Protein AF-A0A3Q7FW31-F1 (afdb_monomer_lite)

InterPro domains:
  IPR000262 FMN-dependent dehydrogenase [PF01070] (15-109)
  IPR013785 Aldolase-type TIM barrel [G3DSA:3.20.20.70] (2-126)
  IPR037396 FMN hydroxy acid dehydrogenase domain [PS51349] (1-108)

Sequence (153 aa):
MAGEPVDVNEFEELARQVLPKISYDFFSGGAEDQHTLKQNIEAFHRIIIQPTILVDVSRIDMSTVILSHKTSAPIMIAPTMMHKFAHPEGEIATARGAASCNVIAGLSFTCKAVRVIQNFVTYYYSQLSLSSYVNNDFSCFATDTVLLFFLCQ

Structure (mmCIF, N/CA/C/O backbone):
data_AF-A0A3Q7FW31-F1
#
_entry.id   AF-A0A3Q7FW31-F1
#
loop_
_atom_site.group_PDB
_atom_site.id
_atom_site.type_symbol
_atom_site.label_atom_id
_atom_site.label_alt_id
_atom_site.label_comp_id
_atom_site.label_asym_id
_atom_site.label_entity_id
_atom_site.label_seq_id
_atom_site.pdbx_PDB_ins_code
_atom_site.Cartn_x
_atom_site.Cartn_y
_atom_site.Cartn_z
_atom_site.occupancy
_atom_site.B_iso_or_equiv
_atom_site.auth_seq_id
_atom_site.auth_comp_id
_atom_site.auth_asym_id
_atom_site.auth_atom_id
_atom_site.pdbx_PDB_model_num
ATOM 1 N N . MET A 1 1 ? -10.188 -19.344 -14.962 1.00 40.97 1 MET A N 1
ATOM 2 C CA . MET A 1 1 ? -10.961 -18.107 -14.748 1.00 40.97 1 MET A CA 1
ATOM 3 C C . MET A 1 1 ? -10.453 -17.527 -13.446 1.00 40.97 1 MET A C 1
ATOM 5 O O . MET A 1 1 ? -10.822 -18.047 -12.405 1.00 40.97 1 MET A O 1
ATOM 9 N N . ALA A 1 2 ? -9.499 -16.597 -13.495 1.00 59.69 2 ALA A N 1
ATOM 10 C CA . ALA A 1 2 ? -9.111 -15.882 -12.282 1.00 59.69 2 ALA A CA 1
ATOM 11 C C . ALA A 1 2 ? -10.279 -14.950 -11.927 1.00 59.69 2 ALA A C 1
ATOM 13 O O . ALA A 1 2 ? -10.793 -14.273 -12.819 1.00 59.69 2 ALA A O 1
ATOM 14 N N . GLY A 1 3 ? -10.770 -15.030 -10.691 1.00 76.69 3 GLY A N 1
ATOM 15 C CA . GLY A 1 3 ? -11.818 -14.142 -10.194 1.00 76.69 3 GLY A CA 1
ATOM 16 C C . GLY A 1 3 ? -11.322 -12.700 -10.092 1.00 76.69 3 GLY A C 1
ATOM 17 O O . GLY A 1 3 ? -10.144 -12.421 -10.312 1.00 76.69 3 GLY A O 1
ATOM 18 N N . GLU A 1 4 ? -12.232 -11.783 -9.779 1.00 86.12 4 GLU A N 1
ATOM 19 C CA . GLU A 1 4 ? -11.852 -10.431 -9.368 1.00 86.12 4 GLU A CA 1
ATOM 20 C C . GLU A 1 4 ? -10.981 -10.519 -8.101 1.00 86.12 4 GLU A C 1
ATOM 22 O O . GLU A 1 4 ? -11.347 -11.278 -7.199 1.00 86.12 4 GLU A O 1
ATOM 27 N N . PRO A 1 5 ? -9.835 -9.814 -8.039 1.00 88.12 5 PRO A N 1
ATOM 28 C CA . PRO A 1 5 ? -8.949 -9.875 -6.884 1.00 88.12 5 PRO A CA 1
ATOM 29 C C . PRO A 1 5 ? -9.654 -9.364 -5.623 1.00 88.12 5 PRO A C 1
ATOM 31 O O . PRO A 1 5 ? -10.280 -8.302 -5.644 1.00 88.12 5 PRO A O 1
ATOM 34 N N . VAL A 1 6 ? -9.550 -10.113 -4.526 1.00 92.50 6 VAL A N 1
ATOM 35 C CA . VAL A 1 6 ? -10.253 -9.825 -3.261 1.00 92.50 6 VAL A CA 1
ATOM 36 C C . VAL A 1 6 ? -9.345 -9.263 -2.170 1.00 92.50 6 VAL A C 1
ATOM 38 O O . VAL A 1 6 ? -9.840 -8.678 -1.205 1.00 92.50 6 VAL A O 1
ATOM 41 N N . ASP A 1 7 ? -8.027 -9.406 -2.318 1.00 90.31 7 ASP A N 1
ATOM 42 C CA . ASP A 1 7 ? -7.032 -8.858 -1.399 1.00 90.31 7 ASP A CA 1
ATOM 43 C C . ASP A 1 7 ? -5.888 -8.137 -2.132 1.00 90.31 7 ASP A C 1
ATOM 45 O O . ASP A 1 7 ? -5.736 -8.219 -3.351 1.00 90.31 7 ASP A O 1
ATOM 49 N N . VAL A 1 8 ? -5.086 -7.381 -1.376 1.00 90.06 8 VAL A N 1
ATOM 50 C CA . VAL A 1 8 ? -3.983 -6.573 -1.924 1.00 90.06 8 VAL A CA 1
ATOM 51 C C . VAL A 1 8 ? -2.830 -7.439 -2.456 1.00 90.06 8 VAL A C 1
ATOM 53 O O . VAL A 1 8 ? -2.161 -7.032 -3.405 1.00 90.06 8 VAL A O 1
ATOM 56 N N . ASN A 1 9 ? -2.617 -8.638 -1.911 1.00 90.50 9 ASN A N 1
ATOM 57 C CA . ASN A 1 9 ? -1.557 -9.546 -2.360 1.00 90.50 9 ASN A CA 1
ATOM 58 C C . ASN A 1 9 ? -1.895 -10.148 -3.734 1.00 90.50 9 ASN A C 1
ATOM 60 O O . ASN A 1 9 ? -1.015 -10.346 -4.569 1.00 90.50 9 ASN A O 1
ATOM 64 N N . GLU A 1 10 ? -3.177 -10.390 -4.014 1.00 92.12 10 GLU A N 1
ATOM 65 C CA . GLU A 1 10 ? -3.640 -10.808 -5.337 1.00 92.12 10 GLU A CA 1
ATOM 66 C C . GLU A 1 10 ? -3.402 -9.714 -6.387 1.00 92.12 10 GLU A C 1
ATOM 68 O O . GLU A 1 10 ? -3.032 -10.023 -7.522 1.00 92.12 10 GLU A O 1
ATOM 73 N N . PHE A 1 11 ? -3.530 -8.431 -6.021 1.00 91.06 11 PHE A N 1
ATOM 74 C CA . PHE A 1 11 ? -3.141 -7.328 -6.907 1.00 91.06 11 PHE A CA 1
ATOM 75 C C . PHE A 1 11 ? -1.634 -7.310 -7.196 1.00 91.06 11 PHE A C 1
ATOM 77 O O . PHE A 1 11 ? -1.249 -7.037 -8.334 1.00 91.06 11 PHE A O 1
ATOM 84 N N . GLU A 1 12 ? -0.784 -7.618 -6.212 1.00 89.62 12 GLU A N 1
ATOM 85 C CA . GLU A 1 12 ? 0.667 -7.742 -6.416 1.00 89.62 12 GLU A CA 1
ATOM 86 C C . GLU A 1 12 ? 0.997 -8.887 -7.385 1.00 89.62 12 GLU A C 1
ATOM 88 O O . GLU A 1 12 ? 1.756 -8.706 -8.340 1.00 89.62 12 GLU A O 1
ATOM 93 N N . GLU A 1 13 ? 0.363 -10.045 -7.209 1.00 91.00 13 GLU A N 1
ATOM 94 C CA . GLU A 1 13 ? 0.552 -11.209 -8.073 1.00 91.00 13 GLU A CA 1
ATOM 95 C C . GLU A 1 13 ? 0.071 -10.946 -9.511 1.00 91.00 13 GLU A C 1
ATOM 97 O O . GLU A 1 13 ? 0.752 -11.296 -10.478 1.00 91.00 13 GLU A O 1
ATOM 102 N N . LEU A 1 14 ? -1.060 -10.255 -9.682 1.00 90.88 14 LEU A N 1
ATOM 103 C CA . LEU A 1 14 ? -1.519 -9.801 -10.997 1.00 90.88 14 LEU A CA 1
ATOM 104 C C . LEU A 1 14 ? -0.545 -8.791 -11.617 1.00 90.88 14 LEU A C 1
ATOM 106 O O . LEU A 1 14 ? -0.229 -8.886 -12.806 1.00 90.88 14 LEU A O 1
ATOM 110 N N . ALA A 1 15 ? -0.024 -7.851 -10.826 1.00 90.12 15 ALA A N 1
ATOM 111 C CA . ALA A 1 15 ? 0.974 -6.895 -11.292 1.00 90.12 15 ALA A CA 1
ATOM 112 C C . ALA A 1 15 ? 2.254 -7.606 -11.759 1.00 90.12 15 ALA A C 1
ATOM 114 O O . ALA A 1 15 ? 2.796 -7.252 -12.805 1.00 90.12 15 ALA A O 1
ATOM 115 N N . ARG A 1 16 ? 2.687 -8.661 -11.059 1.00 90.31 16 ARG A N 1
ATOM 116 C CA . ARG A 1 16 ? 3.833 -9.505 -11.439 1.00 90.31 16 ARG A CA 1
ATOM 117 C C . ARG A 1 16 ? 3.652 -10.191 -12.792 1.00 90.31 16 ARG A C 1
ATOM 119 O O . ARG A 1 16 ? 4.629 -10.418 -13.502 1.00 90.31 16 ARG A O 1
ATOM 126 N N . GLN A 1 17 ? 2.417 -10.539 -13.147 1.00 91.94 17 GLN A N 1
ATOM 127 C CA . GLN A 1 17 ? 2.090 -11.201 -14.413 1.00 91.94 17 GLN A CA 1
ATOM 128 C C . GLN A 1 17 ? 1.965 -10.217 -15.586 1.00 91.94 17 G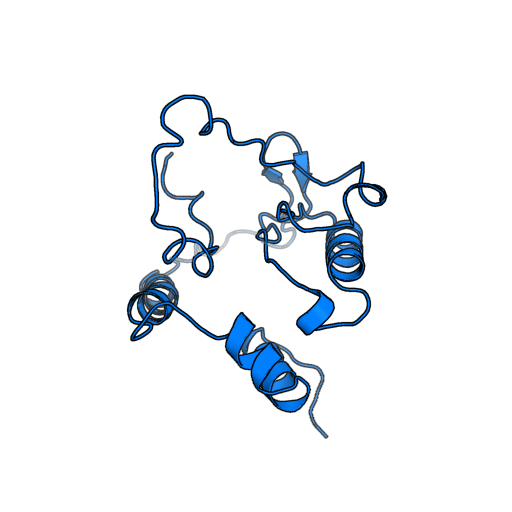LN A C 1
ATOM 130 O O . GLN A 1 17 ? 2.266 -10.581 -16.723 1.00 91.94 17 GLN A O 1
ATOM 135 N N . VAL A 1 18 ? 1.509 -8.989 -15.324 1.00 92.25 18 VAL A N 1
ATOM 136 C CA . VAL A 1 18 ? 1.204 -7.989 -16.363 1.00 92.25 18 VAL A CA 1
ATOM 137 C C . VAL A 1 18 ? 2.376 -7.041 -16.628 1.00 92.25 18 VAL A C 1
ATOM 139 O O . VAL A 1 18 ? 2.588 -6.630 -17.772 1.00 92.25 18 VAL A O 1
ATOM 142 N N . LEU A 1 19 ? 3.131 -6.662 -15.596 1.00 91.19 19 LEU A N 1
ATOM 143 C CA . LEU A 1 19 ? 4.193 -5.669 -15.724 1.00 91.19 19 LEU A CA 1
ATOM 144 C C . LEU A 1 19 ? 5.474 -6.267 -16.322 1.00 91.19 19 LEU A C 1
ATOM 146 O O . LEU A 1 19 ? 5.854 -7.395 -16.005 1.00 91.19 19 LEU A O 1
ATOM 150 N N . PRO A 1 20 ? 6.217 -5.493 -17.137 1.00 93.50 20 PRO A N 1
ATOM 151 C CA . PRO A 1 20 ? 7.581 -5.853 -17.496 1.00 93.50 20 PRO A CA 1
ATOM 152 C C . PRO A 1 20 ? 8.438 -6.019 -16.240 1.00 93.50 20 PRO A C 1
ATOM 154 O O . PRO A 1 20 ? 8.327 -5.223 -15.308 1.00 93.50 20 PRO A O 1
ATOM 157 N N . LYS A 1 21 ? 9.364 -6.985 -16.253 1.00 92.06 21 LYS A N 1
ATOM 158 C CA . LYS A 1 21 ? 10.225 -7.303 -15.100 1.00 92.06 21 LYS A CA 1
ATOM 159 C C . LYS A 1 21 ? 10.898 -6.070 -14.484 1.00 92.06 21 LYS A C 1
ATOM 161 O O . LYS A 1 21 ? 10.900 -5.924 -13.274 1.00 92.06 21 LYS A O 1
ATOM 166 N N . ILE A 1 22 ? 11.418 -5.164 -15.315 1.00 91.44 22 ILE A N 1
ATOM 167 C CA . ILE A 1 22 ? 12.089 -3.938 -14.849 1.00 91.44 22 ILE A CA 1
ATOM 168 C C . ILE A 1 22 ? 11.122 -3.030 -14.077 1.00 91.44 22 ILE A C 1
ATOM 170 O O . ILE A 1 22 ? 11.494 -2.473 -13.049 1.00 91.44 22 ILE A O 1
ATOM 174 N N . SER A 1 23 ? 9.888 -2.880 -14.564 1.00 89.81 23 SER A N 1
ATOM 175 C CA . SER A 1 23 ? 8.863 -2.086 -13.884 1.00 89.81 23 SER A CA 1
ATOM 176 C C . SER A 1 23 ? 8.415 -2.752 -12.589 1.00 89.81 23 SER A C 1
ATOM 178 O O . SER A 1 23 ? 8.240 -2.062 -11.594 1.00 89.81 23 SER A O 1
ATOM 180 N N . TYR A 1 24 ? 8.241 -4.075 -12.593 1.00 90.56 24 TYR A N 1
ATOM 181 C CA . TYR A 1 24 ? 7.859 -4.818 -11.394 1.00 90.56 24 TYR A CA 1
ATOM 182 C C . TYR A 1 24 ? 8.933 -4.714 -10.305 1.00 90.56 24 TYR A C 1
ATOM 184 O O . TYR A 1 24 ? 8.634 -4.255 -9.208 1.00 90.56 24 TYR A O 1
ATOM 192 N N . ASP A 1 25 ? 10.190 -5.026 -10.642 1.00 90.56 25 ASP A N 1
ATOM 193 C CA . ASP A 1 25 ? 11.321 -4.989 -9.706 1.00 90.56 25 ASP A CA 1
ATOM 194 C C . ASP A 1 25 ? 11.528 -3.588 -9.101 1.00 90.56 25 ASP A C 1
ATOM 19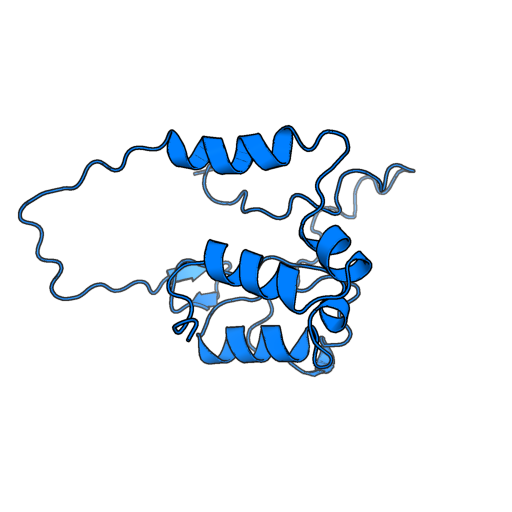6 O O . ASP A 1 25 ? 11.985 -3.465 -7.967 1.00 90.56 25 ASP A O 1
ATOM 200 N N . PHE A 1 26 ? 11.179 -2.526 -9.840 1.00 88.56 26 PHE A N 1
ATOM 201 C CA . PHE A 1 26 ? 11.230 -1.152 -9.337 1.00 88.56 26 PHE A CA 1
ATOM 202 C C . PHE A 1 26 ? 10.233 -0.901 -8.197 1.00 88.56 26 PHE A C 1
ATOM 204 O O . PHE A 1 26 ? 10.560 -0.177 -7.262 1.00 88.56 26 PHE A O 1
ATOM 211 N N . PHE A 1 27 ? 9.031 -1.482 -8.266 1.00 89.25 27 PHE A N 1
ATOM 212 C CA . PHE A 1 27 ? 8.002 -1.301 -7.238 1.00 89.25 27 PHE A CA 1
ATOM 213 C C . PHE A 1 27 ? 8.104 -2.319 -6.102 1.00 89.25 27 PHE A C 1
ATOM 215 O O . PHE A 1 27 ? 7.826 -1.969 -4.960 1.00 89.25 27 PHE A O 1
ATOM 222 N N . SER A 1 28 ? 8.494 -3.562 -6.395 1.00 91.06 28 SER A N 1
ATOM 223 C CA . SER A 1 28 ? 8.609 -4.621 -5.386 1.00 91.06 28 SER A CA 1
ATOM 224 C C . SER A 1 28 ? 9.944 -4.598 -4.633 1.00 91.06 28 SER A C 1
ATOM 226 O O . SER A 1 28 ? 10.107 -5.305 -3.642 1.00 91.06 28 SER A O 1
ATOM 228 N N . GLY A 1 29 ? 10.939 -3.860 -5.132 1.00 88.81 29 GLY A N 1
ATOM 229 C CA . GLY A 1 29 ? 12.286 -3.829 -4.572 1.00 88.81 29 GLY A CA 1
ATOM 230 C C . GLY A 1 29 ? 12.392 -3.019 -3.277 1.00 88.81 29 GLY A C 1
ATOM 231 O O . GLY A 1 29 ? 11.896 -1.900 -3.187 1.00 88.81 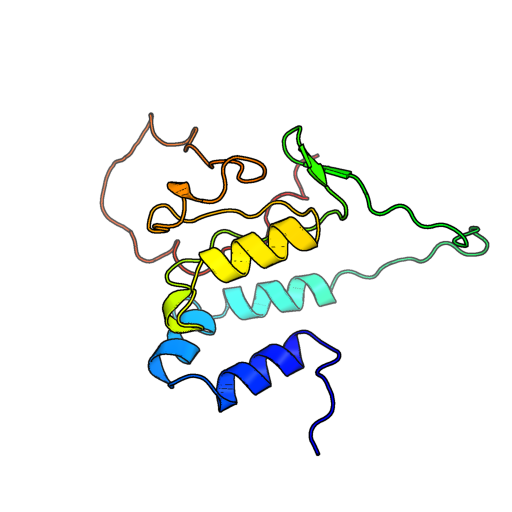29 GLY A O 1
ATOM 232 N N . GLY A 1 30 ? 13.106 -3.570 -2.293 1.00 90.50 30 GLY A N 1
ATOM 233 C CA . GLY A 1 30 ? 13.584 -2.850 -1.107 1.00 90.50 30 GLY A CA 1
ATOM 234 C C . GLY A 1 30 ? 15.098 -2.601 -1.145 1.00 90.50 30 GLY A C 1
ATOM 235 O O . GLY A 1 30 ? 15.785 -3.024 -2.076 1.00 90.50 30 GLY A O 1
ATOM 236 N N . ALA A 1 31 ? 15.631 -1.945 -0.112 1.00 90.44 31 ALA A N 1
ATOM 237 C CA . ALA A 1 31 ? 17.067 -1.695 0.020 1.00 90.44 31 ALA A CA 1
ATOM 238 C C . ALA A 1 31 ? 17.857 -2.977 0.348 1.00 90.44 31 ALA A C 1
ATOM 240 O O . ALA A 1 31 ? 17.452 -3.738 1.228 1.00 90.44 31 ALA A O 1
ATOM 241 N N . GLU A 1 32 ? 18.995 -3.172 -0.330 1.00 93.50 32 GLU A N 1
ATOM 242 C CA . GLU A 1 32 ? 19.928 -4.302 -0.154 1.00 93.50 32 GLU A CA 1
ATOM 243 C C . GLU A 1 32 ? 19.214 -5.660 0.009 1.00 93.50 32 GLU A C 1
ATOM 245 O O . GLU A 1 32 ? 18.462 -6.074 -0.873 1.00 93.50 32 GLU A O 1
ATOM 250 N N . ASP A 1 33 ? 19.418 -6.336 1.143 1.00 93.00 33 ASP A N 1
ATOM 251 C CA . ASP A 1 33 ? 18.853 -7.650 1.470 1.00 93.00 33 ASP A CA 1
ATOM 252 C C . ASP A 1 33 ? 17.359 -7.604 1.849 1.00 93.00 33 ASP A C 1
ATOM 254 O O . ASP A 1 33 ? 16.769 -8.616 2.229 1.00 93.00 33 ASP A O 1
ATOM 258 N N . GLN A 1 34 ? 16.727 -6.426 1.780 1.00 93.31 34 GLN A N 1
ATOM 259 C CA . GLN A 1 34 ? 15.294 -6.202 2.009 1.00 93.31 34 GLN A CA 1
ATOM 260 C C . GLN A 1 34 ? 14.804 -6.630 3.402 1.00 93.31 34 GLN A C 1
ATOM 262 O O . GLN A 1 34 ? 13.614 -6.879 3.623 1.00 93.31 34 GLN A O 1
ATOM 267 N N . HIS A 1 35 ? 15.710 -6.674 4.383 1.00 92.69 35 HIS A N 1
ATOM 268 C CA . HIS A 1 35 ? 15.379 -7.040 5.758 1.00 92.69 35 HIS A CA 1
ATOM 269 C C . HIS A 1 35 ? 14.316 -6.117 6.363 1.00 92.69 35 HIS A C 1
ATOM 271 O O . HIS A 1 35 ? 13.359 -6.608 6.962 1.00 92.69 35 HIS A O 1
ATOM 277 N N . THR A 1 36 ? 14.444 -4.801 6.172 1.00 93.06 36 THR A N 1
ATOM 278 C CA . THR A 1 36 ? 13.478 -3.814 6.681 1.00 93.06 36 THR A CA 1
ATOM 279 C C . THR A 1 36 ? 12.107 -3.973 6.030 1.00 93.06 36 THR A C 1
ATOM 281 O O . THR A 1 36 ? 11.100 -3.971 6.735 1.00 93.06 36 THR A O 1
ATOM 284 N N . LEU A 1 37 ? 12.061 -4.210 4.713 1.00 89.62 37 LEU A N 1
ATOM 285 C CA . LEU A 1 37 ? 10.814 -4.436 3.979 1.00 89.62 37 LEU A CA 1
ATOM 286 C C . LEU A 1 37 ? 10.026 -5.606 4.584 1.00 89.62 37 LEU A C 1
ATOM 288 O O . LEU A 1 37 ? 8.846 -5.467 4.906 1.00 89.62 37 LEU A O 1
ATOM 292 N N . LYS A 1 38 ? 10.706 -6.732 4.835 1.00 91.56 38 LYS A N 1
ATOM 293 C CA . LYS A 1 38 ? 10.094 -7.888 5.499 1.00 91.56 38 LYS A CA 1
ATOM 294 C C . LYS A 1 38 ? 9.657 -7.563 6.929 1.00 91.56 38 LYS A C 1
ATOM 296 O O . LYS A 1 38 ? 8.554 -7.920 7.333 1.00 91.56 38 LYS A O 1
ATOM 3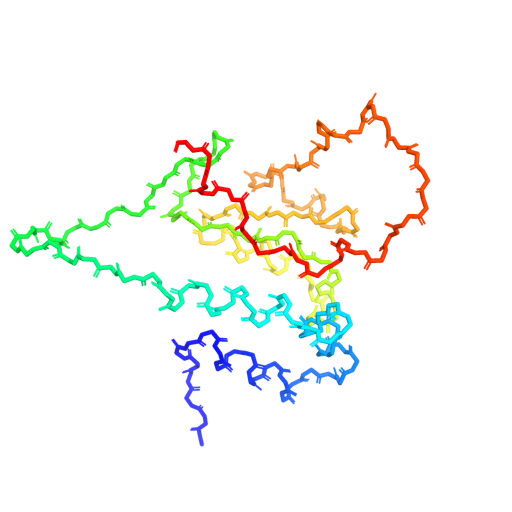01 N N . GLN A 1 39 ? 10.503 -6.883 7.703 1.00 93.94 39 GLN A N 1
ATOM 302 C CA . GLN A 1 39 ? 10.194 -6.540 9.095 1.00 93.94 39 GLN A CA 1
ATOM 303 C C . GLN A 1 39 ? 8.986 -5.609 9.233 1.00 93.94 39 GLN A C 1
ATOM 305 O O . GLN A 1 39 ? 8.258 -5.738 10.217 1.00 93.94 39 GLN A O 1
ATOM 310 N N . ASN A 1 40 ? 8.744 -4.721 8.265 1.00 93.19 40 ASN A N 1
ATOM 311 C CA . ASN A 1 40 ? 7.578 -3.837 8.261 1.00 93.19 40 ASN A CA 1
ATOM 312 C C . ASN A 1 40 ? 6.267 -4.632 8.210 1.00 93.19 40 ASN A C 1
ATOM 314 O O . ASN A 1 40 ? 5.363 -4.363 8.996 1.00 93.19 40 ASN A O 1
ATOM 318 N N . ILE A 1 41 ? 6.180 -5.650 7.349 1.00 91.88 41 ILE A N 1
ATOM 319 C CA . ILE A 1 41 ? 4.997 -6.520 7.243 1.00 91.88 41 ILE A CA 1
ATOM 320 C C . ILE A 1 41 ? 4.836 -7.350 8.522 1.00 91.88 41 ILE A C 1
ATOM 322 O O . ILE A 1 41 ? 3.775 -7.356 9.149 1.00 91.88 41 ILE A O 1
ATOM 326 N N . GLU A 1 42 ? 5.921 -7.983 8.974 1.00 93.81 42 GLU A N 1
ATOM 327 C CA . GLU A 1 42 ? 5.928 -8.780 10.206 1.00 93.81 42 GLU A CA 1
ATOM 328 C C . GLU A 1 42 ? 5.559 -7.951 11.446 1.00 93.81 42 GLU A C 1
ATOM 330 O O . GLU A 1 42 ? 5.013 -8.486 12.410 1.00 93.81 42 GLU A O 1
ATOM 335 N N . ALA A 1 43 ? 5.829 -6.642 11.452 1.00 95.62 43 ALA A N 1
ATOM 336 C CA . ALA A 1 43 ? 5.443 -5.760 12.548 1.00 95.62 43 ALA A CA 1
ATOM 337 C C . ALA A 1 43 ? 3.930 -5.672 12.732 1.00 95.62 43 ALA A C 1
ATOM 339 O O . ALA A 1 43 ? 3.467 -5.727 13.872 1.00 95.62 43 ALA A O 1
ATOM 340 N N . PHE A 1 44 ? 3.162 -5.613 11.644 1.00 93.25 44 PHE A N 1
ATOM 341 C CA . PHE A 1 44 ? 1.703 -5.587 11.723 1.00 93.25 44 PHE A CA 1
ATOM 342 C C . PHE A 1 44 ? 1.128 -6.923 12.196 1.00 93.25 44 PHE A C 1
ATOM 344 O O . PHE A 1 44 ? 0.181 -6.926 12.978 1.00 93.25 44 PHE A O 1
ATOM 351 N N . HIS A 1 45 ? 1.741 -8.053 11.831 1.00 94.06 45 HIS A N 1
ATOM 352 C CA . HIS A 1 45 ? 1.319 -9.373 12.315 1.00 94.06 45 HIS A CA 1
ATOM 353 C C . HIS A 1 45 ? 1.503 -9.567 13.825 1.00 94.06 45 HIS A C 1
ATOM 355 O O . HIS A 1 45 ? 0.816 -10.389 14.430 1.00 94.06 45 HIS A O 1
ATOM 361 N N . ARG A 1 46 ? 2.402 -8.801 14.455 1.00 94.81 46 ARG A N 1
ATOM 362 C CA . ARG A 1 46 ? 2.588 -8.822 15.913 1.00 94.81 46 ARG A CA 1
ATOM 363 C C . ARG A 1 46 ? 1.494 -8.064 16.671 1.00 94.81 46 ARG A C 1
ATOM 365 O O . ARG A 1 46 ? 1.383 -8.238 17.883 1.00 94.81 46 ARG A O 1
ATOM 372 N N . ILE A 1 47 ? 0.703 -7.228 15.996 1.00 95.75 47 ILE A N 1
ATOM 373 C CA . ILE A 1 47 ? -0.362 -6.441 16.621 1.00 95.75 47 ILE A CA 1
ATOM 374 C C . ILE A 1 47 ? -1.638 -7.283 16.666 1.00 95.75 47 ILE A C 1
ATOM 376 O O . ILE A 1 47 ? -2.206 -7.641 15.638 1.00 95.75 47 ILE A O 1
ATOM 380 N N . ILE A 1 48 ? -2.115 -7.573 17.877 1.00 96.19 48 ILE A N 1
ATOM 381 C CA . ILE A 1 48 ? -3.365 -8.303 18.103 1.00 96.19 48 ILE A CA 1
ATOM 382 C C . ILE A 1 48 ? -4.451 -7.300 18.491 1.00 96.19 48 ILE A C 1
ATOM 384 O O . ILE A 1 48 ? -4.309 -6.564 19.467 1.00 96.19 48 ILE A O 1
ATOM 388 N N . ILE A 1 49 ? -5.553 -7.286 17.741 1.00 94.44 49 ILE A N 1
ATOM 389 C CA . ILE A 1 49 ? -6.724 -6.462 18.055 1.00 94.44 49 ILE A CA 1
ATOM 390 C C . ILE A 1 49 ? -7.548 -7.178 19.127 1.00 94.44 49 ILE A C 1
ATOM 392 O O . ILE A 1 49 ? -7.924 -8.335 18.949 1.00 94.44 49 ILE A O 1
ATOM 396 N N . GLN A 1 50 ? -7.863 -6.485 20.223 1.00 96.12 50 GLN A N 1
ATOM 397 C CA . GLN A 1 50 ? -8.790 -6.972 21.244 1.00 96.12 50 GLN A CA 1
ATOM 398 C C . GLN A 1 50 ? -10.208 -6.462 20.931 1.00 96.12 50 GLN A C 1
ATOM 400 O O . GLN A 1 50 ? -10.506 -5.295 21.202 1.00 96.12 50 GLN A O 1
ATOM 405 N N . PRO A 1 51 ? -11.095 -7.288 20.345 1.00 93.75 51 PRO A N 1
ATOM 406 C CA . PRO A 1 51 ? -12.439 -6.844 20.008 1.00 93.75 51 PRO A CA 1
ATOM 407 C C . PRO A 1 51 ? -13.256 -6.601 21.278 1.00 93.75 51 PRO A C 1
ATOM 409 O O . PRO A 1 51 ? -13.222 -7.387 22.227 1.00 93.75 51 PRO A O 1
ATOM 412 N N . THR A 1 52 ? -14.036 -5.523 21.275 1.00 94.38 52 THR A N 1
ATOM 413 C CA . THR A 1 52 ? -15.031 -5.264 22.321 1.00 94.38 52 THR A CA 1
ATOM 414 C C . THR A 1 52 ? -16.362 -5.864 21.878 1.00 94.38 52 THR A C 1
ATOM 416 O O . THR A 1 52 ? -16.818 -5.615 20.764 1.00 94.38 52 THR A O 1
ATOM 419 N N . ILE A 1 53 ? -16.975 -6.685 22.731 1.00 95.06 53 ILE A N 1
ATOM 420 C CA . ILE A 1 53 ? -18.230 -7.381 22.422 1.00 95.06 53 ILE A CA 1
ATOM 421 C C . ILE A 1 53 ? -19.452 -6.530 22.782 1.00 95.06 53 ILE A C 1
ATOM 423 O O . ILE A 1 53 ? -19.371 -5.653 23.637 1.00 95.06 53 ILE A O 1
ATOM 427 N N . LEU A 1 54 ? -20.596 -6.834 22.157 1.00 94.06 54 LEU A N 1
ATOM 428 C CA . LEU A 1 54 ? -21.892 -6.177 22.398 1.00 94.06 54 LEU A CA 1
ATOM 429 C C . LEU A 1 54 ? -21.917 -4.664 22.103 1.00 94.06 54 LEU A C 1
ATOM 431 O O . LEU A 1 54 ? -22.781 -3.948 22.604 1.00 94.06 54 LEU A O 1
ATOM 435 N N . VAL A 1 55 ? -20.998 -4.180 21.266 1.00 93.44 55 VAL A N 1
ATOM 436 C CA . VAL A 1 55 ? -21.031 -2.818 20.721 1.00 93.44 55 VAL A CA 1
ATOM 437 C C . VAL A 1 55 ? -21.893 -2.821 19.460 1.00 93.44 55 VAL A C 1
ATOM 439 O O . VAL A 1 55 ? -21.673 -3.638 18.565 1.00 93.44 55 VAL A O 1
ATOM 442 N N . ASP A 1 56 ? -22.876 -1.922 19.386 1.00 93.19 56 ASP A N 1
ATOM 443 C CA . ASP A 1 56 ? -23.665 -1.734 18.168 1.00 93.19 56 ASP A CA 1
ATOM 444 C C . ASP A 1 56 ? -22.794 -1.105 17.072 1.00 93.19 56 ASP A C 1
ATOM 446 O O . ASP A 1 56 ? -22.386 0.051 17.161 1.00 93.19 56 ASP A O 1
ATOM 450 N N . VAL A 1 57 ? -22.511 -1.896 16.039 1.00 93.88 57 VAL A N 1
ATOM 451 C CA . VAL A 1 57 ? -21.741 -1.507 14.850 1.00 93.88 57 VAL A CA 1
ATOM 452 C C . VAL A 1 57 ? -22.623 -1.444 13.598 1.00 93.88 57 VAL A C 1
ATOM 454 O O . VAL A 1 57 ? -22.125 -1.518 12.478 1.00 93.88 57 VAL A O 1
ATOM 457 N N . SER A 1 58 ? -23.945 -1.303 13.760 1.00 95.62 58 SER A N 1
ATOM 458 C CA . SER A 1 58 ? -24.897 -1.189 12.642 1.00 95.62 58 SER A CA 1
ATOM 459 C C . SER A 1 58 ? -24.627 0.011 11.727 1.00 95.62 58 SER A C 1
ATOM 461 O O . SER A 1 58 ? -25.022 0.005 10.560 1.00 95.62 58 SER A O 1
ATOM 463 N N . ARG A 1 59 ? -23.940 1.041 12.238 1.00 94.38 59 ARG A N 1
ATOM 464 C CA . ARG A 1 59 ? -23.455 2.195 11.475 1.00 94.38 59 ARG A CA 1
ATOM 465 C C . ARG A 1 59 ? -22.005 2.478 11.846 1.00 94.38 59 ARG A C 1
ATOM 467 O O . ARG A 1 59 ? -21.718 2.817 12.988 1.00 94.38 59 ARG A O 1
ATOM 474 N N . ILE A 1 60 ? -21.112 2.375 10.867 1.00 93.81 60 ILE A N 1
ATOM 475 C CA . ILE A 1 60 ? -19.686 2.674 11.018 1.00 93.81 60 ILE A CA 1
ATOM 476 C C . ILE A 1 60 ? -19.382 3.916 10.183 1.00 93.81 60 ILE A C 1
ATOM 478 O O . ILE A 1 60 ? -19.600 3.916 8.972 1.00 93.81 60 ILE A O 1
ATOM 482 N N . ASP A 1 61 ? -18.893 4.971 10.831 1.00 94.38 61 ASP A N 1
ATOM 483 C CA . ASP A 1 61 ? -18.356 6.154 10.158 1.00 94.38 61 ASP A CA 1
ATOM 484 C C . ASP A 1 61 ? -16.827 6.069 10.166 1.00 94.38 61 ASP A C 1
ATOM 486 O O . ASP A 1 61 ? -16.204 6.076 11.225 1.00 94.38 61 ASP A O 1
ATOM 490 N N . MET A 1 62 ? -16.229 5.945 8.980 1.00 94.81 62 MET A N 1
ATOM 491 C CA . MET A 1 62 ? -14.773 5.931 8.800 1.00 94.81 62 MET A CA 1
ATOM 492 C C . MET A 1 62 ? -14.220 7.320 8.459 1.00 94.81 62 MET A C 1
ATOM 494 O O . MET A 1 62 ? -13.010 7.474 8.291 1.00 94.81 62 MET A O 1
ATOM 498 N N . SER A 1 63 ? -15.077 8.338 8.340 1.00 94.12 63 SER A N 1
ATOM 499 C CA . SER A 1 63 ? -14.628 9.671 7.969 1.00 94.12 63 SER A CA 1
ATOM 500 C C . SER A 1 63 ? -13.752 10.287 9.057 1.00 94.12 63 SER A C 1
ATOM 502 O O . SER A 1 63 ? -13.997 10.152 10.255 1.00 94.12 63 SER A O 1
ATOM 504 N N . THR A 1 64 ? -12.689 10.965 8.636 1.00 92.94 64 THR A N 1
ATOM 505 C CA . THR A 1 64 ? -11.740 11.603 9.553 1.00 92.94 64 THR A CA 1
ATOM 506 C C . THR A 1 64 ? -11.137 12.855 8.928 1.00 92.94 64 THR A C 1
ATOM 508 O O . THR A 1 64 ? -11.357 13.157 7.751 1.00 92.94 64 THR A O 1
ATOM 511 N N . VAL A 1 65 ? -10.385 13.615 9.718 1.00 88.06 65 VAL A N 1
ATOM 512 C CA . VAL A 1 65 ? -9.664 14.803 9.266 1.00 88.06 65 VAL A CA 1
ATOM 513 C C . VAL A 1 65 ? -8.168 14.529 9.339 1.00 88.06 65 VAL A C 1
ATOM 515 O O . VAL A 1 65 ? -7.629 14.288 10.414 1.00 88.06 65 VAL A O 1
ATOM 518 N N . ILE A 1 66 ? -7.493 14.602 8.195 1.00 83.50 66 ILE A N 1
ATOM 519 C CA . ILE A 1 66 ? -6.041 14.448 8.073 1.00 83.50 66 ILE A CA 1
ATOM 520 C C . ILE A 1 66 ? -5.494 15.774 7.549 1.00 83.50 66 ILE A C 1
ATOM 522 O O . ILE A 1 66 ? -5.955 16.266 6.523 1.00 83.50 66 ILE A O 1
ATOM 526 N N . LEU A 1 67 ? -4.535 16.377 8.260 1.00 80.56 67 LEU A N 1
ATOM 527 C CA . LEU A 1 67 ? -3.904 17.651 7.872 1.00 80.56 67 LEU A CA 1
ATOM 528 C C . LEU A 1 67 ? -4.926 18.764 7.550 1.00 80.56 67 LEU A C 1
ATOM 530 O O . LEU A 1 67 ? -4.788 19.484 6.567 1.00 80.56 67 LEU A O 1
ATOM 534 N N . SER A 1 68 ? -5.974 18.884 8.372 1.00 82.56 68 SER A N 1
ATOM 535 C CA . SER A 1 68 ? -7.088 19.835 8.189 1.00 82.56 68 SER A CA 1
ATOM 536 C C . SER A 1 68 ? -7.979 19.589 6.960 1.00 82.56 68 SER A C 1
ATOM 538 O O . SER A 1 68 ? -8.846 20.410 6.661 1.00 82.56 68 SER A O 1
ATOM 540 N N . HIS A 1 69 ? -7.836 18.450 6.279 1.00 77.88 69 HIS A N 1
ATOM 541 C CA . HIS A 1 69 ? -8.706 18.028 5.185 1.00 77.88 69 HIS A CA 1
ATOM 542 C C . HIS A 1 69 ? -9.619 16.885 5.619 1.00 77.88 69 HIS A C 1
ATOM 544 O O . HIS A 1 69 ? -9.172 15.899 6.205 1.00 77.88 69 HIS A O 1
ATOM 550 N N . LYS A 1 70 ? -10.914 17.003 5.312 1.00 86.50 70 LYS A N 1
ATOM 551 C CA . LYS A 1 70 ? -11.883 15.934 5.562 1.00 86.50 70 LYS A CA 1
ATOM 552 C C . LYS A 1 70 ? -11.709 14.817 4.530 1.00 86.50 70 LYS A C 1
ATOM 554 O O . LYS A 1 70 ? -11.653 15.089 3.336 1.00 86.50 70 LYS A O 1
ATOM 559 N N . THR A 1 71 ? -11.678 13.580 5.007 1.00 86.00 71 THR A N 1
ATOM 560 C CA . THR A 1 71 ? -11.487 12.351 4.225 1.00 86.00 71 THR A CA 1
ATOM 561 C C . THR A 1 71 ? -12.577 11.339 4.553 1.00 86.00 71 THR A C 1
ATOM 563 O O . THR A 1 71 ? -13.173 11.389 5.631 1.00 86.00 71 THR A O 1
ATOM 566 N N . SER A 1 72 ? -12.875 10.444 3.615 1.00 90.75 72 SER A N 1
ATOM 567 C CA . SER A 1 72 ? -13.885 9.387 3.782 1.00 90.75 72 SER A CA 1
ATOM 568 C C . SER A 1 72 ? -13.422 8.216 4.657 1.00 90.75 72 SER A C 1
ATOM 570 O O . SER A 1 72 ? -14.263 7.506 5.203 1.00 90.75 72 SER A O 1
ATOM 572 N N . ALA A 1 73 ? -12.109 8.019 4.777 1.00 90.88 73 ALA A N 1
ATOM 573 C CA . ALA A 1 73 ? -11.471 6.920 5.490 1.00 90.88 73 ALA A CA 1
ATOM 574 C C . ALA A 1 73 ? -10.120 7.380 6.070 1.00 90.88 73 ALA A C 1
ATOM 576 O O . ALA A 1 73 ? -9.497 8.278 5.495 1.00 90.88 73 ALA A O 1
ATOM 577 N N . PRO A 1 74 ? -9.603 6.746 7.142 1.00 90.81 74 PRO A N 1
ATOM 578 C CA . PRO A 1 74 ? -8.300 7.061 7.731 1.00 90.81 74 PRO A CA 1
ATOM 579 C C . PRO A 1 74 ? -7.138 6.468 6.913 1.00 90.81 74 PRO A C 1
ATOM 581 O O . PRO A 1 74 ? -6.224 5.853 7.456 1.00 90.81 74 PRO A O 1
ATOM 584 N N . ILE A 1 75 ? -7.194 6.607 5.589 1.00 89.00 75 ILE A N 1
ATOM 585 C CA . ILE A 1 75 ? -6.228 6.062 4.637 1.00 89.00 75 ILE A CA 1
ATOM 586 C C . ILE A 1 75 ? -5.879 7.166 3.642 1.00 89.00 75 ILE A C 1
ATOM 588 O O . ILE A 1 75 ? -6.745 7.913 3.186 1.00 89.00 75 ILE A O 1
ATOM 592 N N . MET A 1 76 ? -4.601 7.255 3.290 1.00 85.88 76 MET A N 1
ATOM 593 C CA . MET A 1 76 ? -4.113 8.140 2.240 1.00 85.88 76 MET A CA 1
ATOM 594 C C . MET A 1 76 ? -3.178 7.383 1.305 1.00 85.88 76 MET A C 1
ATOM 596 O O . MET A 1 76 ? -2.527 6.420 1.711 1.00 85.88 76 MET A O 1
ATOM 600 N N . ILE A 1 77 ? -3.089 7.841 0.060 1.00 85.56 77 ILE A N 1
ATOM 601 C CA . ILE A 1 77 ? -2.122 7.304 -0.896 1.00 85.56 77 ILE A CA 1
ATOM 602 C C . ILE A 1 77 ? -0.760 7.921 -0.585 1.00 85.56 77 ILE A C 1
ATOM 604 O O . ILE A 1 77 ? -0.606 9.145 -0.603 1.00 85.56 77 ILE A O 1
ATOM 608 N N . ALA A 1 78 ? 0.218 7.072 -0.283 1.00 85.31 78 ALA A N 1
ATOM 609 C CA . ALA A 1 78 ? 1.596 7.481 -0.066 1.00 85.31 78 ALA A CA 1
ATOM 610 C C . ALA A 1 78 ? 2.211 8.069 -1.354 1.00 85.31 78 ALA A C 1
ATOM 612 O O . ALA A 1 78 ? 1.864 7.630 -2.453 1.00 85.31 78 ALA A O 1
ATOM 613 N N . PRO A 1 79 ? 3.121 9.054 -1.254 1.00 82.94 79 PRO A N 1
ATOM 614 C CA . PRO A 1 79 ? 3.824 9.568 -2.421 1.00 82.94 79 PRO A CA 1
ATOM 615 C C . PRO A 1 79 ? 4.742 8.493 -3.012 1.00 82.94 79 PRO A C 1
ATOM 617 O O . PRO A 1 79 ? 5.796 8.190 -2.462 1.00 82.94 79 PRO A O 1
ATOM 620 N N . THR A 1 80 ? 4.363 7.961 -4.170 1.00 82.06 80 THR A N 1
ATOM 621 C CA . THR A 1 80 ? 5.187 7.043 -4.963 1.00 82.06 80 THR A CA 1
ATOM 622 C C . THR A 1 80 ? 5.650 7.745 -6.243 1.00 82.06 80 THR A C 1
ATOM 624 O O . THR A 1 80 ? 5.048 8.713 -6.715 1.00 82.06 80 THR A O 1
ATOM 627 N N . MET A 1 81 ? 6.795 7.326 -6.776 1.00 80.44 81 MET A N 1
ATOM 628 C CA . MET A 1 81 ? 7.400 7.925 -7.963 1.00 80.44 81 MET A CA 1
ATOM 629 C C . MET A 1 81 ? 7.182 7.047 -9.204 1.00 80.44 81 MET A C 1
ATOM 631 O O . MET A 1 81 ? 7.068 5.832 -9.098 1.00 80.44 81 MET A O 1
ATOM 635 N N . MET A 1 82 ? 7.172 7.661 -10.393 1.00 82.88 82 MET A N 1
ATOM 636 C CA . MET A 1 82 ? 7.155 6.982 -11.700 1.00 82.88 82 MET A CA 1
ATOM 637 C C . MET A 1 82 ? 5.942 6.067 -11.946 1.00 82.88 82 MET A C 1
ATOM 639 O O . MET A 1 82 ? 6.087 4.974 -12.485 1.00 82.88 82 MET A O 1
ATOM 643 N N . HIS A 1 83 ? 4.714 6.516 -11.669 1.00 85.88 83 HIS A N 1
ATOM 644 C CA . HIS A 1 83 ? 3.517 5.668 -11.840 1.00 85.88 83 HIS A CA 1
ATOM 645 C C . HIS A 1 83 ? 3.307 5.229 -13.299 1.00 85.88 83 HIS A C 1
ATOM 647 O O . HIS A 1 83 ? 2.657 4.221 -13.576 1.00 85.88 83 HIS A O 1
ATOM 653 N N . LYS A 1 84 ? 3.899 5.963 -14.251 1.00 86.44 84 LYS A N 1
ATOM 654 C CA . LYS A 1 84 ? 3.911 5.602 -15.674 1.00 86.44 84 LYS A CA 1
ATOM 655 C C . LYS A 1 84 ? 4.598 4.274 -15.989 1.00 86.44 84 LYS A C 1
ATOM 657 O O . LYS A 1 84 ? 4.354 3.725 -17.058 1.00 86.44 84 LYS A O 1
ATOM 662 N N . PHE A 1 85 ? 5.428 3.762 -15.081 1.00 85.88 85 PHE A N 1
ATOM 663 C CA . PHE A 1 85 ? 6.030 2.435 -15.211 1.00 85.88 85 PHE A CA 1
ATOM 664 C C . PHE A 1 85 ? 5.005 1.318 -14.982 1.00 85.88 85 PHE A C 1
ATOM 666 O O . PHE A 1 85 ? 5.188 0.227 -15.519 1.00 85.88 85 PHE A O 1
ATOM 673 N N . ALA A 1 86 ? 3.934 1.599 -14.229 1.00 87.06 86 ALA A N 1
ATOM 674 C CA . ALA A 1 86 ? 2.838 0.668 -13.980 1.00 87.06 86 ALA A CA 1
ATOM 675 C C . ALA A 1 86 ? 1.689 0.831 -14.988 1.00 87.06 86 ALA A C 1
ATOM 677 O O . ALA A 1 86 ? 1.126 -0.153 -15.456 1.00 87.06 86 ALA A O 1
ATOM 678 N N . HIS A 1 87 ? 1.332 2.070 -15.341 1.00 88.94 87 HIS A N 1
ATOM 679 C CA . HIS A 1 87 ? 0.209 2.341 -16.240 1.00 88.94 87 HIS A CA 1
ATOM 680 C C . HIS A 1 87 ? 0.442 3.609 -17.076 1.00 88.94 87 HIS A C 1
ATOM 682 O O . HIS A 1 87 ? 0.886 4.608 -16.516 1.00 88.94 87 HIS A O 1
ATOM 688 N N . PRO A 1 88 ? 0.077 3.663 -18.374 1.00 88.06 88 PRO A N 1
ATOM 689 C CA . PRO A 1 88 ? 0.332 4.831 -19.231 1.00 88.06 88 PRO A CA 1
ATOM 690 C C . PRO A 1 88 ? -0.215 6.168 -18.701 1.00 88.06 88 PRO A C 1
ATOM 692 O O . PRO A 1 88 ? 0.409 7.217 -18.890 1.00 88.06 88 PRO A O 1
ATOM 695 N N . GLU A 1 89 ? -1.364 6.144 -18.013 1.00 83.75 89 GLU A N 1
ATOM 696 C CA . GLU A 1 89 ? -1.948 7.342 -17.380 1.00 83.75 89 GLU A CA 1
ATOM 697 C C . GLU A 1 89 ? -1.166 7.825 -16.144 1.00 83.75 89 GLU A C 1
ATOM 699 O O . GLU A 1 89 ? -1.277 8.993 -15.763 1.00 83.75 89 GLU A O 1
ATOM 704 N N . GLY A 1 90 ? -0.359 6.954 -15.535 1.00 84.88 90 GLY A N 1
ATOM 705 C CA . GLY A 1 90 ? 0.492 7.252 -14.389 1.00 84.88 90 GLY A CA 1
ATOM 706 C C . GLY A 1 90 ? -0.246 7.906 -13.224 1.00 84.88 90 GLY A C 1
ATOM 707 O O . GLY A 1 90 ? -1.305 7.460 -12.788 1.00 84.88 90 GLY A O 1
ATOM 708 N N . GLU A 1 91 ? 0.324 8.997 -12.725 1.00 82.25 91 GLU A N 1
ATOM 709 C CA . GLU A 1 91 ? -0.110 9.688 -11.511 1.00 82.25 91 GLU A CA 1
ATOM 710 C C . GLU A 1 91 ? -1.513 10.297 -11.641 1.00 82.25 91 GLU A C 1
ATOM 712 O O . GLU A 1 91 ? -2.210 10.484 -10.644 1.00 82.25 91 GLU A O 1
ATOM 717 N N . ILE A 1 92 ? -1.953 10.583 -12.871 1.00 83.38 92 ILE A N 1
ATOM 718 C CA . ILE A 1 92 ? -3.293 11.118 -13.138 1.00 83.38 92 ILE A CA 1
ATOM 719 C C . ILE A 1 92 ? -4.357 10.073 -12.787 1.00 83.38 92 ILE A C 1
ATOM 721 O O . ILE A 1 92 ? -5.372 10.426 -12.186 1.00 83.38 92 ILE A O 1
ATOM 725 N N . ALA A 1 93 ? -4.123 8.798 -13.116 1.00 86.69 93 ALA A N 1
ATOM 726 C CA . ALA A 1 93 ? -5.047 7.719 -12.771 1.00 86.69 93 ALA A CA 1
ATOM 727 C C . ALA A 1 93 ? -5.135 7.528 -11.253 1.00 86.69 93 ALA A C 1
ATOM 729 O O . ALA A 1 93 ? -6.235 7.456 -10.708 1.00 86.69 93 ALA A O 1
ATOM 730 N N . THR A 1 94 ? -3.993 7.539 -10.558 1.00 85.44 94 THR A N 1
ATOM 731 C CA . THR A 1 94 ? -3.952 7.433 -9.092 1.00 85.44 94 THR A CA 1
ATOM 732 C C . THR A 1 94 ? -4.711 8.571 -8.423 1.00 85.44 94 THR A C 1
ATOM 734 O O . THR A 1 94 ? -5.520 8.338 -7.529 1.00 85.44 94 THR A O 1
ATOM 737 N N . ALA A 1 95 ? -4.511 9.805 -8.883 1.00 82.81 95 ALA A N 1
ATOM 738 C CA . ALA A 1 95 ? -5.204 10.946 -8.310 1.00 82.81 95 ALA A CA 1
ATOM 739 C C . ALA A 1 95 ? -6.704 10.963 -8.628 1.00 82.81 95 ALA A C 1
ATOM 741 O O . ALA A 1 95 ? -7.501 11.376 -7.789 1.00 82.81 95 ALA A O 1
ATOM 742 N N . ARG A 1 96 ? -7.107 10.482 -9.813 1.00 85.44 96 ARG A N 1
ATOM 743 C CA . ARG A 1 96 ? -8.523 10.287 -10.150 1.00 85.44 96 ARG A CA 1
ATOM 744 C C . ARG A 1 96 ? -9.168 9.263 -9.213 1.00 85.44 96 ARG A C 1
ATOM 746 O O . ARG A 1 96 ? -10.256 9.529 -8.714 1.00 85.44 96 ARG A O 1
ATOM 753 N N . GLY A 1 97 ? -8.480 8.153 -8.935 1.00 86.56 97 GLY A N 1
ATOM 754 C CA . GLY A 1 97 ? -8.921 7.140 -7.973 1.00 86.56 97 GLY A CA 1
ATOM 755 C C . GLY A 1 97 ? -9.030 7.685 -6.544 1.00 86.56 97 GLY A C 1
ATOM 756 O O . GLY A 1 97 ? -10.040 7.485 -5.872 1.00 86.56 97 GLY A O 1
ATOM 757 N N . ALA A 1 98 ? -8.034 8.455 -6.099 1.00 86.12 98 ALA A N 1
ATOM 758 C CA . ALA A 1 98 ? -8.067 9.119 -4.796 1.00 86.12 98 ALA A CA 1
ATOM 759 C C . ALA A 1 98 ? -9.259 10.078 -4.671 1.00 86.12 98 ALA A C 1
ATOM 761 O O . ALA A 1 98 ? -9.991 10.047 -3.682 1.00 86.12 98 ALA A O 1
ATOM 762 N N . ALA A 1 99 ? -9.495 10.883 -5.712 1.00 85.06 99 ALA A N 1
ATOM 763 C CA . ALA A 1 99 ? -10.608 11.819 -5.763 1.00 85.06 99 ALA A CA 1
ATOM 764 C C . ALA A 1 99 ? -11.969 11.104 -5.764 1.00 85.06 99 ALA A C 1
ATOM 766 O O . ALA A 1 99 ? -12.870 11.537 -5.049 1.00 85.06 99 ALA A O 1
ATOM 767 N N . SER A 1 100 ? -12.125 9.995 -6.502 1.00 88.00 100 SER A N 1
ATOM 768 C CA . SER A 1 100 ? -13.374 9.216 -6.489 1.00 88.00 100 SER A CA 1
ATOM 769 C C . SER A 1 100 ? -13.659 8.579 -5.132 1.00 88.00 100 SER A C 1
ATOM 771 O O . SER A 1 100 ? -14.817 8.468 -4.743 1.00 88.00 100 SER A O 1
ATOM 773 N N . CYS A 1 101 ? -12.611 8.201 -4.398 1.00 86.56 101 CYS A N 1
ATOM 774 C CA . CYS A 1 101 ? -12.737 7.633 -3.059 1.00 86.56 101 CYS A CA 1
ATOM 775 C C . CYS A 1 101 ? -12.770 8.697 -1.951 1.00 86.56 101 CYS A C 1
ATOM 777 O O . CYS A 1 101 ? -12.973 8.344 -0.793 1.00 86.56 101 CYS A O 1
ATOM 779 N N . ASN A 1 102 ? -12.600 9.984 -2.274 1.00 87.19 102 ASN A N 1
ATOM 780 C CA . ASN A 1 102 ? -12.495 11.090 -1.317 1.00 87.19 102 ASN A CA 1
ATOM 781 C C . ASN A 1 102 ? -11.408 10.867 -0.239 1.00 87.19 102 ASN A C 1
ATOM 783 O O . ASN A 1 102 ? -11.630 11.070 0.959 1.00 87.19 102 ASN A O 1
ATOM 787 N N . VAL A 1 103 ? -10.230 10.423 -0.684 1.00 85.50 103 VAL A N 1
ATOM 788 C CA . VAL A 1 103 ? -9.027 10.241 0.142 1.00 85.50 103 VAL A CA 1
ATOM 789 C C . VAL A 1 103 ? -7.897 11.141 -0.351 1.00 85.50 103 VAL A C 1
ATOM 791 O O . VAL A 1 103 ? -7.844 11.521 -1.522 1.00 85.50 103 VAL A O 1
ATOM 794 N N . ILE A 1 104 ? -6.977 11.489 0.547 1.00 82.81 104 ILE A N 1
ATOM 795 C CA . ILE A 1 104 ? -5.816 12.322 0.213 1.00 82.81 104 ILE A CA 1
ATOM 796 C C . ILE A 1 104 ? -4.803 11.488 -0.573 1.00 82.81 104 ILE A C 1
ATOM 798 O O . ILE A 1 104 ? -4.536 10.334 -0.231 1.00 82.81 104 ILE A O 1
ATOM 802 N N . ALA A 1 105 ? -4.197 12.093 -1.594 1.00 80.69 105 ALA A N 1
ATOM 803 C CA . ALA A 1 105 ? -3.054 11.524 -2.297 1.00 80.69 105 ALA A CA 1
ATOM 804 C C . ALA A 1 105 ? -1.807 12.393 -2.110 1.00 80.69 105 ALA A C 1
ATOM 806 O O . ALA A 1 105 ? -1.804 13.577 -2.453 1.00 80.69 105 ALA A O 1
ATOM 807 N N . GLY A 1 106 ? -0.741 11.785 -1.591 1.00 76.44 106 GLY A N 1
ATOM 808 C CA . GLY A 1 106 ? 0.601 12.347 -1.619 1.00 76.44 106 GLY A CA 1
ATOM 809 C C . GLY A 1 106 ? 1.182 12.238 -3.025 1.00 76.44 106 GLY A C 1
ATOM 810 O O . GLY A 1 106 ? 1.074 11.199 -3.671 1.00 76.44 106 GLY A O 1
ATOM 811 N N . LEU A 1 107 ? 1.802 13.313 -3.508 1.00 71.19 107 LEU A N 1
ATOM 812 C CA . LEU A 1 107 ? 2.483 13.331 -4.801 1.00 71.19 107 LEU A CA 1
ATOM 813 C C . LEU A 1 107 ? 3.985 13.521 -4.598 1.00 71.19 107 LEU A C 1
ATOM 815 O O . LEU A 1 107 ? 4.412 14.327 -3.773 1.00 71.19 107 LEU A O 1
ATOM 819 N N . SER A 1 108 ? 4.780 12.795 -5.382 1.00 67.25 108 SER A N 1
ATOM 820 C CA . SER A 1 108 ? 6.224 13.007 -5.470 1.00 67.25 108 SER A CA 1
ATOM 821 C C . SER A 1 108 ? 6.549 14.265 -6.289 1.00 67.25 108 SER A C 1
ATOM 823 O O . SER A 1 108 ? 5.787 14.693 -7.158 1.00 67.25 108 SER A O 1
ATOM 825 N N . PHE A 1 109 ? 7.719 14.858 -6.051 1.00 61.94 109 PHE A N 1
ATOM 826 C CA . PHE A 1 109 ? 8.179 16.074 -6.735 1.00 61.94 109 PHE A CA 1
ATOM 827 C C . PHE A 1 109 ? 8.335 15.904 -8.257 1.00 61.94 109 PHE A C 1
ATOM 829 O O . PHE A 1 109 ? 8.333 16.881 -9.003 1.00 61.94 109 PHE A O 1
ATOM 836 N N . THR A 1 110 ? 8.470 14.667 -8.736 1.00 60.44 110 THR A N 1
ATOM 837 C CA . THR A 1 110 ? 8.587 14.341 -10.165 1.00 60.44 110 THR A CA 1
ATOM 838 C C . THR A 1 110 ? 7.233 14.202 -10.867 1.00 60.44 110 THR A C 1
ATOM 840 O O . THR A 1 110 ? 7.184 14.084 -12.097 1.00 60.44 110 THR A O 1
ATOM 843 N N . CYS A 1 111 ? 6.120 14.240 -10.127 1.00 59.06 111 CYS A N 1
ATOM 844 C CA . CYS A 1 111 ? 4.783 14.090 -10.683 1.00 59.06 111 CYS A CA 1
ATOM 845 C C . CYS A 1 111 ? 4.431 15.291 -11.577 1.00 59.06 111 CYS A C 1
ATOM 847 O O . CYS A 1 111 ? 4.236 16.411 -11.112 1.00 59.06 111 CYS A O 1
ATOM 849 N N . LYS A 1 112 ? 4.235 15.061 -12.882 1.00 56.03 112 LYS A N 1
ATOM 850 C CA . LYS A 1 112 ? 3.766 16.109 -13.819 1.00 56.03 112 LYS A CA 1
ATOM 851 C C . LYS A 1 112 ? 2.275 16.453 -13.653 1.00 56.03 112 LYS A C 1
ATOM 853 O O . LYS A 1 112 ? 1.770 17.344 -14.334 1.00 56.03 112 LYS A O 1
ATOM 858 N N . ALA A 1 113 ? 1.573 15.757 -12.756 1.00 53.53 113 ALA A N 1
ATOM 859 C CA . ALA A 1 113 ? 0.139 15.898 -12.511 1.00 53.53 113 ALA A CA 1
ATOM 860 C C . ALA A 1 113 ? -0.243 17.102 -11.625 1.00 53.53 113 ALA A C 1
ATOM 862 O O . ALA A 1 113 ? -1.432 17.354 -11.447 1.00 53.53 113 ALA A O 1
ATOM 863 N N . VAL A 1 114 ? 0.726 17.892 -11.132 1.00 52.00 114 VAL A N 1
ATOM 864 C CA . VAL A 1 114 ? 0.480 19.070 -10.265 1.00 52.00 114 VAL A CA 1
ATOM 865 C C . VAL A 1 114 ? -0.543 20.054 -10.857 1.00 52.00 114 VAL A C 1
ATOM 867 O O . VAL A 1 114 ? -1.264 20.709 -10.114 1.00 52.00 114 VAL A O 1
ATOM 870 N N . ARG A 1 115 ? -0.677 20.137 -12.189 1.00 44.31 115 ARG A N 1
ATOM 871 C CA . ARG A 1 115 ? -1.656 21.035 -12.835 1.00 44.31 115 ARG A CA 1
ATOM 872 C C . ARG A 1 115 ? -3.098 20.509 -12.865 1.00 44.31 115 ARG A C 1
ATOM 874 O O . ARG A 1 115 ? -3.980 21.284 -13.207 1.00 44.31 115 ARG A O 1
ATOM 881 N N . VAL A 1 116 ? -3.352 19.234 -12.557 1.00 45.84 116 VAL A N 1
ATOM 882 C CA . VAL A 1 116 ? -4.677 18.602 -12.747 1.00 45.84 116 VAL A CA 1
ATOM 883 C C . VAL A 1 116 ? -5.466 18.473 -11.438 1.00 45.84 116 VAL A C 1
ATOM 885 O O . VAL A 1 116 ? -6.691 18.427 -11.476 1.00 45.84 116 VAL A O 1
ATOM 888 N N . ILE A 1 117 ? -4.806 18.436 -10.274 1.00 50.47 117 ILE A N 1
ATOM 889 C CA . ILE A 1 117 ? -5.461 18.065 -9.006 1.00 50.47 117 ILE A CA 1
ATOM 890 C C . ILE A 1 117 ? -5.270 19.173 -7.963 1.00 50.47 117 ILE A C 1
ATOM 892 O O . ILE A 1 117 ? -4.474 19.061 -7.038 1.00 50.47 117 ILE A O 1
ATOM 896 N N . GLN A 1 118 ? -6.003 20.275 -8.122 1.00 44.62 118 GLN A N 1
ATOM 897 C CA . GLN A 1 118 ? -5.931 21.434 -7.219 1.00 44.62 118 GLN A CA 1
ATOM 898 C C . GLN A 1 118 ? -6.710 21.266 -5.901 1.00 44.62 118 GLN A C 1
ATOM 900 O O . GLN A 1 118 ? -6.488 22.044 -4.980 1.00 44.62 118 GLN A O 1
ATOM 905 N N . ASN A 1 119 ? -7.593 20.265 -5.782 1.00 44.69 119 ASN A N 1
ATOM 906 C CA . ASN A 1 119 ? -8.597 20.238 -4.705 1.00 44.69 119 ASN A CA 1
ATOM 907 C C . ASN A 1 119 ? -8.338 19.234 -3.563 1.00 44.69 119 ASN A C 1
ATOM 909 O O . ASN A 1 119 ? -8.976 19.358 -2.525 1.00 44.69 119 ASN A O 1
ATOM 913 N N . PHE A 1 120 ? -7.424 18.265 -3.717 1.00 50.62 120 PHE A N 1
ATOM 914 C CA . PHE A 1 120 ? -7.224 17.179 -2.728 1.00 50.62 120 PHE A CA 1
ATOM 915 C C . PHE A 1 120 ? -5.759 16.767 -2.505 1.00 50.62 120 PHE A C 1
ATOM 917 O O . PHE A 1 120 ? -5.481 15.742 -1.882 1.00 50.62 120 PHE A O 1
ATOM 924 N N . VAL A 1 121 ? -4.810 17.554 -3.014 1.00 51.09 121 VAL A N 1
ATOM 925 C CA . VAL A 1 121 ? -3.377 17.288 -2.852 1.00 51.09 121 VAL A CA 1
ATOM 926 C C . VAL A 1 121 ? -2.844 18.181 -1.745 1.00 51.09 121 VAL A C 1
ATOM 928 O O . VAL A 1 121 ? -2.703 19.390 -1.928 1.00 51.09 121 VAL A O 1
ATOM 931 N N . THR A 1 122 ? -2.505 17.590 -0.603 1.00 47.78 122 THR A N 1
ATOM 932 C CA . THR A 1 122 ? -1.648 18.268 0.367 1.00 47.78 122 THR A CA 1
ATOM 933 C C . THR A 1 122 ? -0.218 18.181 -0.149 1.00 47.78 122 THR A C 1
ATOM 935 O O . THR A 1 122 ? 0.381 17.107 -0.207 1.00 47.78 122 THR A O 1
ATOM 938 N N . TYR A 1 123 ? 0.322 19.317 -0.581 1.00 43.62 123 TYR A N 1
ATOM 939 C CA . TYR A 1 123 ? 1.716 19.415 -0.984 1.00 43.62 123 TYR A CA 1
ATOM 940 C C . TYR A 1 123 ? 2.583 19.263 0.269 1.00 43.62 123 TYR A C 1
ATOM 942 O O . TYR A 1 123 ? 2.533 20.109 1.162 1.00 43.62 123 TYR A O 1
ATOM 950 N N . TYR A 1 124 ? 3.386 18.201 0.339 1.00 43.25 124 TYR A N 1
ATOM 951 C CA . TYR A 1 124 ? 4.470 18.107 1.314 1.00 43.25 124 TYR A CA 1
ATOM 952 C C . TYR A 1 124 ? 5.563 19.101 0.894 1.00 43.25 124 TYR A C 1
ATOM 954 O O . TYR A 1 124 ? 6.568 18.744 0.284 1.00 43.25 124 TYR A O 1
ATOM 962 N N . TYR A 1 125 ? 5.349 20.391 1.175 1.00 37.06 125 TYR A N 1
ATOM 963 C CA . TYR A 1 125 ? 6.463 21.323 1.259 1.00 37.06 125 TYR A CA 1
ATOM 964 C C . TYR A 1 125 ? 7.248 20.903 2.494 1.00 37.06 125 TYR A C 1
ATOM 966 O O . TYR A 1 125 ? 6.749 20.945 3.617 1.00 37.06 125 TYR A O 1
ATOM 974 N N . SER A 1 126 ? 8.470 20.456 2.258 1.00 34.59 126 SER A N 1
ATOM 975 C CA . SER A 1 126 ? 9.493 20.241 3.259 1.00 34.59 126 SER A CA 1
ATOM 976 C C . SER A 1 126 ? 9.617 21.459 4.185 1.00 34.59 126 SER A C 1
ATOM 978 O O . SER A 1 126 ? 10.433 22.350 3.974 1.00 34.59 126 SER A O 1
ATOM 980 N N . GLN A 1 127 ? 8.930 21.423 5.326 1.00 30.09 127 GLN A N 1
ATOM 981 C CA . GLN A 1 127 ? 9.375 22.067 6.573 1.00 30.09 127 GLN A CA 1
ATOM 982 C C . GLN A 1 127 ? 10.618 21.345 7.152 1.00 30.09 127 GLN A C 1
ATOM 984 O O . GLN A 1 127 ? 10.845 21.309 8.352 1.00 30.09 127 GLN A O 1
ATOM 989 N N . LEU A 1 128 ? 11.438 20.754 6.276 1.00 34.94 128 LEU A N 1
ATOM 990 C CA . LEU A 1 128 ? 12.723 20.127 6.568 1.00 34.94 128 LEU A CA 1
ATOM 991 C C . LEU A 1 128 ? 13.781 20.504 5.514 1.00 34.94 128 LEU A C 1
ATOM 993 O O . LEU A 1 128 ? 14.744 19.783 5.295 1.00 34.94 128 LEU A O 1
ATOM 997 N N . SER A 1 129 ? 13.601 21.631 4.818 1.00 29.92 129 SER A N 1
ATOM 998 C CA . SER A 1 129 ? 14.605 22.172 3.897 1.00 29.92 129 SER A CA 1
ATOM 999 C C . SER A 1 129 ? 14.795 23.669 4.119 1.00 29.92 129 SER A C 1
ATOM 1001 O O . SER A 1 129 ? 14.539 24.477 3.232 1.00 29.92 129 SER A O 1
ATOM 1003 N N . LEU A 1 130 ? 15.220 24.047 5.323 1.00 29.00 130 LEU A N 1
ATOM 1004 C CA . LEU A 1 130 ? 15.944 25.309 5.546 1.00 29.00 130 LEU A CA 1
ATOM 1005 C C . LEU A 1 1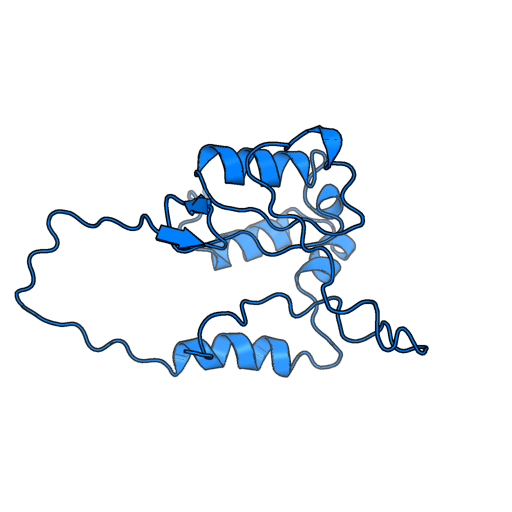30 ? 16.987 25.226 6.673 1.00 29.00 130 LEU A C 1
ATOM 1007 O O . LEU A 1 130 ? 17.597 26.226 7.035 1.00 29.00 130 LEU A O 1
ATOM 1011 N N . SER A 1 131 ? 17.274 24.021 7.165 1.00 25.27 131 SER A N 1
ATOM 1012 C CA . SER A 1 131 ? 18.507 23.738 7.888 1.00 25.27 131 SER A CA 1
ATOM 1013 C C . SER A 1 131 ? 19.016 22.386 7.395 1.00 25.27 131 SER A C 1
ATOM 1015 O O . SER A 1 131 ? 18.335 21.380 7.556 1.00 25.27 131 SER A O 1
ATOM 1017 N N . SER A 1 132 ? 20.175 22.393 6.732 1.00 28.03 132 SER A N 1
ATOM 1018 C CA . SER A 1 132 ? 20.959 21.199 6.371 1.00 28.03 132 SER A CA 1
ATOM 1019 C C . SER A 1 132 ? 20.554 20.410 5.111 1.00 28.03 132 SER A C 1
ATOM 1021 O O . SER A 1 132 ? 20.496 19.187 5.139 1.00 28.03 132 SER A O 1
ATOM 1023 N N . TYR A 1 133 ? 20.415 21.072 3.954 1.00 33.41 133 TYR A N 1
ATOM 1024 C CA . TYR A 1 133 ? 20.800 20.425 2.685 1.00 33.41 133 TYR A CA 1
ATOM 1025 C C . TYR A 1 133 ? 22.337 20.424 2.611 1.00 33.41 133 TYR A C 1
ATOM 1027 O O . TYR A 1 133 ? 22.956 21.298 2.007 1.00 33.41 133 TYR A O 1
ATOM 1035 N N . VAL A 1 134 ? 22.954 19.476 3.315 1.00 32.72 134 VAL A N 1
ATOM 1036 C CA . VAL A 1 134 ? 24.383 19.162 3.235 1.00 32.72 134 VAL A CA 1
ATOM 1037 C C . VAL A 1 134 ? 24.495 17.701 2.807 1.00 32.72 134 VAL A C 1
ATOM 1039 O O . VAL A 1 134 ? 24.299 16.804 3.609 1.00 32.72 134 VAL A O 1
ATOM 1042 N N . ASN A 1 135 ? 24.819 17.529 1.524 1.00 30.44 135 ASN A N 1
ATOM 1043 C CA . ASN A 1 135 ? 25.618 16.456 0.924 1.00 30.44 135 ASN A CA 1
ATOM 1044 C C . ASN A 1 135 ? 25.162 14.975 1.020 1.00 30.44 135 ASN A C 1
ATOM 1046 O O . ASN A 1 135 ? 25.234 14.340 2.059 1.00 30.44 135 ASN A O 1
ATOM 1050 N N . ASN A 1 136 ? 24.927 14.412 -0.176 1.00 29.50 136 ASN A N 1
ATOM 1051 C CA . ASN A 1 136 ? 25.566 13.188 -0.696 1.00 29.50 136 ASN A CA 1
ATOM 1052 C C . ASN A 1 136 ? 25.134 11.763 -0.311 1.00 29.50 136 ASN A C 1
ATOM 1054 O O . ASN A 1 136 ? 25.876 10.865 -0.676 1.00 29.50 136 ASN A O 1
ATOM 1058 N N . ASP A 1 137 ? 23.936 11.488 0.208 1.00 28.44 137 ASP A N 1
ATOM 1059 C CA . ASP A 1 137 ? 23.452 10.091 0.265 1.00 28.44 137 ASP A CA 1
ATOM 1060 C C . ASP A 1 137 ? 21.969 9.972 -0.131 1.00 28.44 137 ASP A C 1
ATOM 1062 O O . ASP A 1 137 ? 21.060 10.015 0.692 1.00 28.44 137 ASP A O 1
ATOM 1066 N N . PHE A 1 138 ? 21.714 9.833 -1.438 1.00 33.66 138 PHE A N 1
ATOM 1067 C CA . PHE A 1 138 ? 20.371 9.624 -2.010 1.00 33.66 138 PHE A CA 1
ATOM 1068 C C . PHE A 1 138 ? 19.962 8.138 -2.113 1.00 33.66 138 PHE A C 1
ATOM 1070 O O . PHE A 1 138 ? 18.938 7.828 -2.718 1.00 33.66 138 PHE A O 1
ATOM 1077 N N . SER A 1 139 ? 20.726 7.204 -1.539 1.00 27.30 139 SER A N 1
ATOM 1078 C CA . SER A 1 139 ? 20.487 5.758 -1.684 1.00 27.30 139 SER A CA 1
ATOM 1079 C C . SER A 1 139 ? 19.379 5.194 -0.783 1.00 27.30 139 SER A C 1
ATOM 1081 O O . SER A 1 139 ? 18.831 4.146 -1.109 1.00 27.30 139 SER A O 1
ATOM 1083 N N . CYS A 1 140 ? 19.001 5.870 0.308 1.00 27.48 140 CYS A N 1
ATOM 1084 C CA . CYS A 1 140 ? 18.194 5.238 1.365 1.00 27.48 140 CYS A CA 1
ATOM 1085 C C . CYS A 1 140 ? 16.710 5.648 1.418 1.00 27.48 140 CYS A C 1
ATOM 1087 O O . CYS A 1 140 ? 15.943 5.025 2.141 1.00 27.48 140 CYS A O 1
ATOM 1089 N N . PHE A 1 141 ? 16.275 6.679 0.684 1.00 30.91 141 PHE A N 1
ATOM 1090 C CA . PHE A 1 141 ? 14.926 7.258 0.859 1.00 30.91 141 PHE A CA 1
ATOM 1091 C C . PHE A 1 141 ? 13.882 6.835 -0.188 1.00 30.91 141 PHE A C 1
ATOM 1093 O O . PHE A 1 141 ? 12.728 7.246 -0.095 1.00 30.91 141 PHE A O 1
ATOM 1100 N N . ALA A 1 142 ? 14.255 6.041 -1.196 1.00 32.44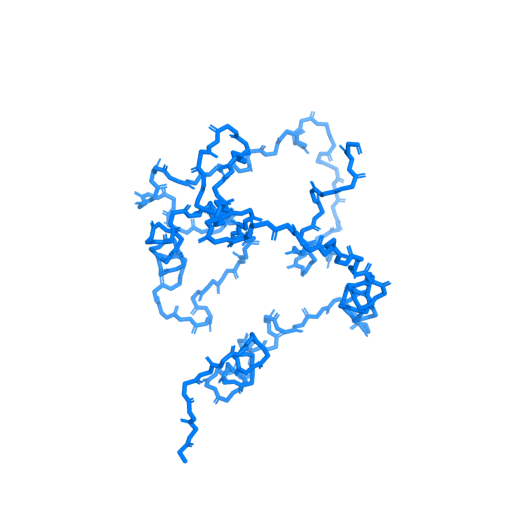 142 ALA A N 1
ATOM 1101 C CA . ALA A 1 142 ? 13.389 5.794 -2.352 1.00 32.44 142 ALA A CA 1
ATOM 1102 C C . ALA A 1 142 ? 12.311 4.708 -2.148 1.00 32.44 142 ALA A C 1
ATOM 1104 O O . ALA A 1 142 ? 11.370 4.671 -2.937 1.00 32.44 142 ALA A O 1
ATOM 1105 N N . THR A 1 143 ? 12.406 3.853 -1.123 1.00 31.53 143 THR A N 1
ATOM 1106 C CA . THR A 1 143 ? 11.561 2.639 -1.022 1.00 31.53 143 THR A CA 1
ATOM 1107 C C . THR A 1 143 ? 10.728 2.509 0.256 1.00 31.53 143 THR A C 1
ATOM 1109 O O . THR A 1 143 ? 9.738 1.787 0.247 1.00 31.53 143 THR A O 1
ATOM 1112 N N . ASP A 1 144 ? 11.023 3.253 1.326 1.00 30.52 144 ASP A N 1
ATOM 1113 C CA . ASP A 1 144 ? 10.333 3.095 2.620 1.00 30.52 144 ASP A CA 1
ATOM 1114 C C . ASP A 1 144 ? 9.257 4.168 2.853 1.00 30.52 144 ASP A C 1
ATOM 1116 O O . ASP A 1 144 ? 9.250 4.875 3.859 1.00 30.52 144 ASP A O 1
ATOM 1120 N N . THR A 1 145 ? 8.305 4.297 1.923 1.00 36.00 145 THR A N 1
ATOM 1121 C CA . THR A 1 145 ? 7.100 5.118 2.157 1.00 36.00 145 THR A CA 1
ATOM 1122 C C . THR A 1 145 ? 5.933 4.239 2.603 1.00 36.00 145 THR A C 1
ATOM 1124 O O . THR A 1 145 ? 4.890 4.176 1.957 1.00 36.00 145 THR A O 1
ATOM 1127 N N . VAL A 1 146 ? 6.109 3.556 3.735 1.00 30.28 146 VAL A N 1
ATOM 1128 C CA . VAL A 1 146 ? 5.010 2.955 4.499 1.00 30.28 146 VAL A CA 1
ATOM 1129 C C . VAL A 1 146 ? 4.851 3.761 5.786 1.00 30.28 146 VAL A C 1
ATOM 1131 O O . VAL A 1 146 ? 5.712 3.734 6.656 1.00 30.28 146 VAL A O 1
ATOM 1134 N N . LEU A 1 147 ? 3.761 4.531 5.839 1.00 30.89 147 LEU A N 1
ATOM 1135 C CA . LEU A 1 147 ? 3.113 5.131 7.013 1.00 30.89 147 LEU A CA 1
ATOM 1136 C C . LEU A 1 147 ? 3.929 5.141 8.330 1.00 30.89 147 LEU A C 1
ATOM 1138 O O . LEU A 1 147 ? 3.838 4.222 9.142 1.00 30.89 147 LEU A O 1
ATOM 1142 N N . LEU A 1 148 ? 4.593 6.259 8.631 1.00 26.78 148 LEU A N 1
ATOM 1143 C CA . LEU A 1 148 ? 4.963 6.620 10.004 1.00 26.78 148 LEU A CA 1
ATOM 1144 C C . LEU A 1 148 ? 4.232 7.910 10.389 1.00 26.78 148 LEU A C 1
ATOM 1146 O O . LEU A 1 148 ? 4.794 8.999 10.357 1.00 26.78 148 LEU A O 1
ATOM 1150 N N . PHE A 1 149 ? 2.939 7.797 10.702 1.00 24.38 149 PHE A N 1
ATOM 1151 C CA . PHE A 1 149 ? 2.176 8.923 11.261 1.00 24.38 149 PHE A CA 1
ATOM 1152 C C . PHE A 1 149 ? 1.265 8.562 12.443 1.00 24.38 149 PHE A C 1
ATOM 1154 O O . PHE A 1 149 ? 0.461 9.391 12.851 1.00 24.38 149 PHE A O 1
ATOM 1161 N N . PHE A 1 150 ? 1.399 7.369 13.038 1.00 23.58 150 PHE A N 1
ATOM 1162 C CA . PHE A 1 150 ? 0.474 6.919 14.093 1.00 23.58 150 PHE A CA 1
ATOM 1163 C C . PHE A 1 150 ? 1.089 6.589 15.466 1.00 23.58 150 PHE A C 1
ATOM 1165 O O . PHE A 1 150 ? 0.394 6.034 16.306 1.00 23.58 150 PHE A O 1
ATOM 1172 N N . LEU A 1 151 ? 2.351 6.943 15.745 1.00 22.06 151 LEU A N 1
ATOM 1173 C CA . LEU A 1 151 ? 2.983 6.638 17.048 1.00 22.06 151 LEU A CA 1
ATOM 1174 C C . LEU A 1 151 ? 3.569 7.843 17.801 1.00 22.06 151 LEU A C 1
ATOM 1176 O O . LEU A 1 151 ? 4.386 7.669 18.697 1.00 22.06 151 LEU A O 1
ATOM 1180 N N . CYS A 1 152 ? 3.138 9.065 17.484 1.00 21.42 152 CYS A N 1
ATOM 1181 C CA . CYS A 1 152 ? 3.488 10.245 18.280 1.00 21.42 152 CYS A CA 1
ATOM 1182 C C . CYS A 1 152 ? 2.235 11.078 18.589 1.00 21.42 152 CYS A C 1
ATOM 1184 O O . CYS A 1 152 ? 2.088 12.213 18.135 1.00 21.42 152 CYS A O 1
ATOM 1186 N N . GLN A 1 153 ? 1.306 10.462 19.321 1.00 26.23 153 GLN A N 1
ATOM 1187 C CA . GLN A 1 153 ? 0.463 11.133 20.311 1.00 26.23 153 GLN A CA 1
ATOM 1188 C C . GLN A 1 153 ? 0.494 10.316 21.596 1.00 26.23 153 GLN A C 1
ATOM 1190 O O . GLN A 1 153 ? 0.474 9.070 21.481 1.00 26.23 153 GLN A O 1
#

Organism: Solanum lycopersicum (NCBI:txid4081)

Foldseek 3Di:
DDDDDDDPVVVLVVLVVPADPVLNCLQPPDPDPCPVVVVVVVVVVVDDDDDDPPDDVVDDQQWDADPNFIARHPDEAFAAPDQCSRPVCGPVVVLVVCVVRRHAYEHDPPDPCPVPRPDRYDDPPPPPPPPDPDDDDPRHPRHPRDDDDPPDD

pLDDT: mean 73.13, std 24.86, range [21.42, 96.19]

Radius of gyration: 18.24 Å; chains: 1; bounding box: 50×43×42 Å

Secondary structure (DSSP, 8-state):
-PPPP-SHHHHHHHHHHHS-HHHHHHHH--STT-HHHHHHHHHHHTPPP-PPTT---SS----EEETTEEESSS--B---S-GGGT-TTTHHHHHHHHHHHT--B---TT-GGGGT--SS------TTSSS-------SSSSS--S---SS--